Protein AF-A0A3D2V632-F1 (afdb_monomer_lite)

Radius of gyration: 20.16 Å; chains: 1; bounding box: 57×15×40 Å

Structure (mmCIF, N/CA/C/O backbone):
data_AF-A0A3D2V632-F1
#
_entry.id   AF-A0A3D2V632-F1
#
loop_
_atom_site.group_PDB
_atom_site.id
_atom_site.type_symbol
_atom_site.label_atom_id
_atom_site.label_alt_id
_atom_site.label_comp_id
_atom_site.label_asym_id
_atom_site.label_entity_id
_atom_site.label_seq_id
_atom_site.pdbx_PDB_ins_code
_atom_site.Cartn_x
_atom_site.Cartn_y
_atom_site.Cartn_z
_atom_site.occupancy
_atom_site.B_iso_or_equiv
_atom_site.auth_seq_id
_atom_site.auth_comp_id
_atom_site.auth_asym_id
_atom_site.auth_atom_id
_atom_site.pdbx_PDB_model_num
ATOM 1 N N . TRP A 1 1 ? 18.907 5.963 -20.013 1.00 81.12 1 TRP A N 1
ATOM 2 C CA . TRP A 1 1 ? 18.612 4.912 -21.004 1.00 81.12 1 TRP A CA 1
ATOM 3 C C . TRP A 1 1 ? 19.853 4.268 -21.624 1.00 81.12 1 TRP A C 1
ATOM 5 O O . TRP A 1 1 ? 19.731 3.138 -22.060 1.00 81.12 1 TRP A O 1
ATOM 15 N N . ASN A 1 2 ? 21.041 4.896 -21.614 1.00 89.06 2 ASN A N 1
ATOM 16 C CA . ASN A 1 2 ? 22.219 4.375 -22.341 1.00 89.06 2 ASN A CA 1
ATOM 17 C C . ASN A 1 2 ? 23.257 3.671 -21.441 1.00 89.06 2 ASN A C 1
ATOM 19 O O . ASN A 1 2 ? 24.433 3.612 -21.784 1.00 89.06 2 ASN A O 1
ATOM 23 N N . LEU A 1 3 ? 22.856 3.193 -20.259 1.00 95.19 3 LEU A N 1
ATOM 24 C CA . LEU A 1 3 ? 23.760 2.497 -19.341 1.00 95.19 3 LEU A CA 1
ATOM 25 C C . LEU A 1 3 ? 23.747 0.998 -19.681 1.00 95.19 3 LEU A C 1
ATOM 27 O O . LEU A 1 3 ? 22.693 0.379 -19.545 1.00 95.19 3 LEU A O 1
ATOM 31 N N . PRO A 1 4 ? 24.879 0.405 -20.101 1.00 91.25 4 PRO A N 1
ATOM 32 C CA . PRO A 1 4 ? 24.900 -0.922 -20.727 1.00 91.25 4 PRO A CA 1
ATOM 33 C C . PRO A 1 4 ? 24.500 -2.071 -19.789 1.00 91.25 4 PRO A C 1
ATOM 35 O O . PRO A 1 4 ? 24.087 -3.120 -20.264 1.00 91.25 4 PRO A O 1
ATOM 38 N N . ASN A 1 5 ? 24.576 -1.866 -18.470 1.00 96.38 5 ASN A N 1
ATOM 39 C CA . ASN A 1 5 ? 24.309 -2.889 -17.453 1.00 96.38 5 ASN A CA 1
ATOM 40 C C . ASN A 1 5 ? 23.180 -2.486 -16.488 1.00 96.38 5 ASN A C 1
ATOM 42 O O . ASN A 1 5 ? 23.164 -2.918 -15.337 1.00 96.38 5 ASN A O 1
ATOM 46 N N . VAL A 1 6 ? 22.268 -1.608 -16.918 1.00 97.06 6 VAL A N 1
ATOM 47 C CA . VAL A 1 6 ? 21.176 -1.108 -16.070 1.00 97.06 6 VAL A CA 1
ATOM 48 C C . VAL A 1 6 ? 19.832 -1.385 -16.723 1.00 97.06 6 VAL A C 1
ATOM 50 O O . VAL A 1 6 ? 19.536 -0.873 -17.801 1.00 97.06 6 VAL A O 1
ATOM 53 N N . LEU A 1 7 ? 18.985 -2.137 -16.018 1.00 93.75 7 LEU A N 1
ATOM 54 C CA . LEU A 1 7 ? 17.574 -2.252 -16.359 1.00 93.75 7 LEU A CA 1
ATOM 55 C C . LEU A 1 7 ? 16.820 -1.043 -15.798 1.00 93.75 7 LEU A C 1
ATOM 57 O O . LEU A 1 7 ? 16.855 -0.778 -14.598 1.00 93.75 7 LEU A O 1
ATOM 61 N N . ILE A 1 8 ? 16.124 -0.321 -16.671 1.00 92.44 8 ILE A N 1
ATOM 62 C CA . ILE A 1 8 ? 15.263 0.801 -16.296 1.00 92.44 8 ILE A CA 1
ATOM 63 C C . ILE A 1 8 ? 13.826 0.388 -16.584 1.00 92.44 8 ILE A C 1
ATOM 65 O O . ILE A 1 8 ? 13.476 0.110 -17.729 1.00 92.44 8 ILE A O 1
ATOM 69 N N . THR A 1 9 ? 12.985 0.379 -15.555 1.00 92.50 9 THR A N 1
ATOM 70 C CA . THR A 1 9 ? 11.540 0.193 -15.701 1.00 92.50 9 THR A CA 1
ATOM 71 C C . THR A 1 9 ? 10.832 1.514 -15.416 1.00 92.50 9 THR A C 1
ATOM 73 O O . THR A 1 9 ? 11.238 2.223 -14.490 1.00 92.50 9 THR A O 1
ATOM 76 N N . PRO A 1 10 ? 9.756 1.859 -16.143 1.00 91.19 10 PRO A N 1
ATOM 77 C CA . PRO A 1 10 ? 8.906 2.970 -15.736 1.00 91.19 10 PRO A CA 1
ATOM 78 C C . PRO A 1 10 ? 8.303 2.690 -14.350 1.00 91.19 10 PRO A C 1
ATOM 80 O O . PRO A 1 10 ? 8.329 1.557 -13.863 1.00 91.19 10 PRO A O 1
A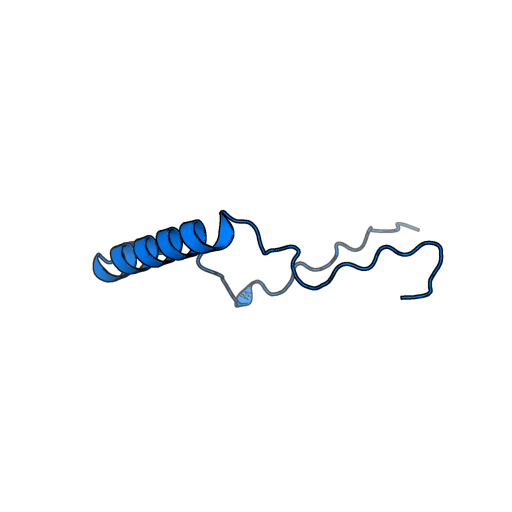TOM 83 N N . HIS A 1 11 ? 7.757 3.716 -13.695 1.00 91.75 11 HIS A N 1
ATOM 84 C CA . HIS A 1 11 ? 7.151 3.588 -12.366 1.00 91.75 11 HIS A CA 1
ATOM 85 C C . HIS A 1 11 ? 5.795 2.856 -12.424 1.00 91.75 11 HIS A C 1
ATOM 87 O O . HIS A 1 11 ? 4.735 3.429 -12.197 1.00 91.75 11 HIS A O 1
ATOM 93 N N . ILE A 1 12 ? 5.836 1.573 -12.784 1.00 92.44 12 ILE A N 1
ATOM 94 C CA . ILE A 1 12 ? 4.676 0.702 -13.001 1.00 92.44 12 ILE A CA 1
ATOM 95 C C . ILE A 1 12 ? 4.788 -0.621 -12.243 1.00 92.44 12 ILE A C 1
ATOM 97 O O . ILE A 1 12 ? 3.963 -1.503 -12.447 1.00 92.44 12 ILE A O 1
ATOM 101 N N . GLY A 1 13 ? 5.776 -0.777 -11.353 1.00 90.62 13 GLY A N 1
ATOM 102 C CA . GLY A 1 13 ? 5.976 -2.021 -10.596 1.00 90.62 13 GLY A CA 1
ATOM 103 C C . GLY A 1 13 ? 4.763 -2.436 -9.753 1.00 90.62 13 GLY A C 1
ATOM 104 O O . GLY A 1 13 ? 4.597 -3.610 -9.452 1.00 90.62 13 GLY A O 1
ATOM 105 N N . ALA A 1 14 ? 3.880 -1.488 -9.425 1.00 89.44 14 ALA A N 1
ATOM 106 C CA . ALA A 1 14 ? 2.629 -1.749 -8.720 1.00 89.44 14 ALA A CA 1
ATOM 107 C C . ALA A 1 14 ? 1.417 -1.989 -9.650 1.00 89.44 14 ALA A C 1
ATOM 109 O O . ALA A 1 14 ? 0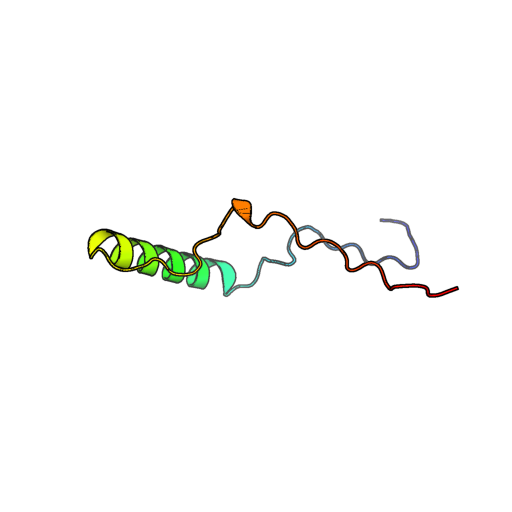.330 -2.273 -9.163 1.00 89.44 14 ALA A O 1
ATOM 110 N N . GLN A 1 15 ? 1.541 -1.875 -10.977 1.00 91.25 15 GLN A N 1
ATOM 111 C CA . GLN A 1 15 ? 0.408 -1.941 -11.919 1.00 91.25 15 GLN A CA 1
ATOM 112 C C . GLN A 1 15 ? -0.026 -3.382 -12.243 1.00 91.25 15 GLN A C 1
ATOM 114 O O . GLN A 1 15 ? -0.197 -3.758 -13.399 1.00 91.25 15 GLN A O 1
ATOM 119 N N . SER A 1 16 ? -0.217 -4.193 -11.205 1.00 92.75 16 SER A N 1
ATOM 120 C CA . SER A 1 16 ? -0.858 -5.502 -11.320 1.00 92.75 16 SER A CA 1
ATOM 121 C C . SER A 1 16 ? -2.325 -5.348 -11.730 1.00 92.75 16 SER A C 1
ATOM 123 O O . SER A 1 16 ? -3.010 -4.443 -11.245 1.00 92.75 16 SER A O 1
ATOM 125 N N . ALA A 1 17 ? -2.830 -6.276 -12.550 1.00 94.81 17 ALA A N 1
ATOM 126 C CA . ALA A 1 17 ? -4.255 -6.372 -12.881 1.00 94.81 17 ALA A CA 1
ATOM 127 C C . ALA A 1 17 ? -5.138 -6.527 -11.627 1.00 94.81 17 ALA A C 1
ATOM 129 O O . ALA A 1 17 ? -6.276 -6.068 -11.612 1.00 94.81 17 ALA A O 1
ATOM 130 N N . TYR A 1 18 ? -4.584 -7.104 -10.558 1.00 95.50 18 TYR A N 1
ATOM 131 C CA . TYR A 1 18 ? -5.269 -7.308 -9.282 1.00 95.50 18 TYR A CA 1
ATOM 132 C C . TYR A 1 18 ? -5.224 -6.075 -8.370 1.00 95.50 18 TYR A C 1
ATOM 134 O O . TYR A 1 18 ? -6.068 -5.925 -7.497 1.00 95.50 18 TYR A O 1
ATOM 142 N N . ARG A 1 19 ? -4.288 -5.133 -8.587 1.00 95.12 19 ARG A N 1
ATOM 143 C CA . ARG A 1 19 ? -4.089 -4.005 -7.657 1.00 95.12 19 ARG A CA 1
ATOM 144 C C . ARG A 1 19 ? -5.372 -3.199 -7.468 1.00 95.12 19 ARG A C 1
ATOM 146 O O . ARG A 1 19 ? -5.720 -2.858 -6.343 1.00 95.12 19 ARG A O 1
ATOM 153 N N . VAL A 1 20 ? -6.021 -2.817 -8.566 1.00 96.06 20 VAL A N 1
ATOM 154 C CA . VAL A 1 20 ? -7.217 -1.964 -8.523 1.00 96.06 20 VAL A CA 1
ATOM 155 C C . VAL A 1 20 ? -8.388 -2.655 -7.818 1.00 96.06 20 VAL A C 1
ATOM 157 O O 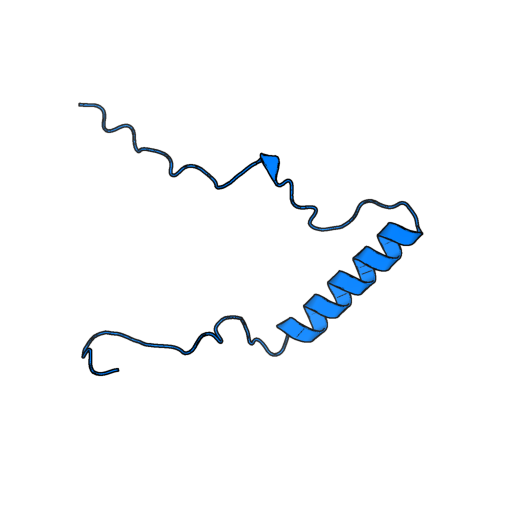. VAL A 1 20 ? -8.858 -2.065 -6.844 1.00 96.06 20 VAL A O 1
ATOM 160 N N . PRO A 1 21 ? -8.853 -3.848 -8.245 1.00 97.38 21 PRO A N 1
ATOM 161 C CA . PRO A 1 21 ? -9.974 -4.510 -7.578 1.00 97.38 21 PRO A CA 1
ATOM 162 C C . PRO A 1 21 ? -9.683 -4.779 -6.097 1.00 97.38 21 PRO A C 1
ATOM 164 O O . PRO A 1 21 ? -10.468 -4.356 -5.254 1.00 97.38 21 PRO A O 1
ATOM 167 N N . ASP A 1 22 ? -8.509 -5.319 -5.759 1.00 97.00 22 ASP A N 1
ATOM 168 C CA . ASP A 1 22 ? -8.164 -5.643 -4.368 1.00 97.00 22 ASP A CA 1
ATOM 169 C C . ASP A 1 22 ? -8.126 -4.393 -3.472 1.00 97.00 22 ASP A C 1
ATOM 171 O O . ASP A 1 22 ? -8.570 -4.419 -2.324 1.00 97.00 22 ASP A O 1
ATOM 175 N N . THR A 1 23 ? -7.621 -3.265 -3.992 1.00 96.88 23 THR A N 1
ATOM 176 C CA . THR A 1 23 ? -7.587 -1.998 -3.237 1.00 96.88 23 THR A CA 1
ATOM 177 C C . THR A 1 23 ? -8.995 -1.454 -2.998 1.00 96.88 23 THR A C 1
ATOM 179 O O . THR A 1 23 ? -9.268 -0.902 -1.929 1.00 96.88 23 THR A O 1
ATOM 182 N N . ILE A 1 24 ? -9.889 -1.590 -3.982 1.00 98.25 24 ILE A N 1
ATOM 183 C CA . ILE A 1 24 ? -11.286 -1.163 -3.856 1.00 98.25 24 ILE A CA 1
ATOM 184 C C . ILE A 1 24 ? -11.995 -2.028 -2.816 1.00 98.25 24 ILE A C 1
ATOM 186 O O . ILE A 1 24 ? -12.592 -1.480 -1.889 1.00 98.25 24 ILE A O 1
ATOM 190 N N . ASP A 1 25 ? -11.870 -3.350 -2.913 1.00 98.44 25 ASP A N 1
ATOM 191 C CA . ASP A 1 25 ? -12.497 -4.287 -1.980 1.00 98.44 25 ASP A CA 1
ATOM 192 C C . ASP A 1 25 ? -12.023 -4.049 -0.542 1.00 98.44 25 ASP A C 1
ATOM 194 O O . ASP A 1 25 ? -12.837 -3.954 0.383 1.00 98.44 25 ASP A O 1
ATOM 198 N N . PHE A 1 26 ? -10.715 -3.851 -0.363 1.00 98.25 26 PHE A N 1
ATOM 199 C CA . PHE A 1 26 ? -10.111 -3.484 0.915 1.00 98.25 26 PHE A CA 1
ATOM 200 C C . PHE A 1 26 ? -10.665 -2.162 1.473 1.00 98.25 26 PHE A C 1
ATOM 202 O O . PHE A 1 26 ? -10.992 -2.060 2.659 1.00 98.25 26 PHE A O 1
ATOM 209 N N . GLY A 1 27 ? -10.798 -1.138 0.625 1.00 98.31 27 GLY A N 1
ATOM 210 C CA . GLY A 1 27 ? -11.370 0.151 1.011 1.00 98.31 27 GLY A CA 1
ATOM 211 C C . GLY A 1 27 ? -12.837 0.033 1.430 1.00 98.31 27 GLY A C 1
ATOM 212 O O . GLY A 1 27 ? -13.227 0.547 2.479 1.00 98.31 27 GLY A O 1
ATOM 213 N N . CYS A 1 28 ? -13.640 -0.692 0.650 1.00 98.69 28 CYS A N 1
ATOM 214 C CA . CYS A 1 28 ? -15.041 -0.957 0.962 1.00 98.69 28 CYS A CA 1
ATOM 215 C C . CYS A 1 28 ? -15.208 -1.692 2.295 1.00 98.69 28 CYS A C 1
ATOM 217 O O . CYS A 1 28 ? -16.100 -1.346 3.069 1.00 98.69 28 CYS A O 1
ATOM 219 N N . GLU A 1 29 ? -14.346 -2.663 2.596 1.00 98.69 29 GLU A N 1
ATOM 220 C CA . GLU A 1 29 ? -14.375 -3.366 3.879 1.00 98.69 29 GLU A CA 1
ATOM 221 C C . GLU A 1 29 ? -14.098 -2.432 5.060 1.00 98.69 29 GLU A C 1
ATOM 223 O O . GLU A 1 29 ? -14.827 -2.445 6.052 1.00 98.69 29 GLU A O 1
ATOM 228 N N . ASN A 1 30 ? -13.114 -1.544 4.933 1.00 98.62 30 ASN A N 1
ATOM 229 C CA . ASN A 1 30 ? -12.837 -0.549 5.965 1.00 98.62 30 ASN A CA 1
ATOM 230 C C . ASN A 1 30 ? -13.981 0.454 6.161 1.00 98.62 30 ASN A C 1
ATOM 232 O O . ASN A 1 30 ? -14.256 0.845 7.294 1.00 98.62 30 ASN A O 1
ATOM 236 N N . ILE A 1 31 ? -14.699 0.828 5.098 1.00 98.69 31 ILE A N 1
ATOM 237 C CA . ILE A 1 31 ? -15.899 1.671 5.214 1.00 98.69 31 ILE A CA 1
ATOM 238 C C . ILE A 1 31 ? -16.998 0.945 6.005 1.00 98.69 31 ILE A C 1
ATOM 240 O O . ILE A 1 31 ? -17.579 1.531 6.918 1.00 98.69 31 ILE A O 1
ATOM 244 N N . ARG A 1 32 ? -17.267 -0.336 5.711 1.00 98.75 32 ARG A N 1
ATOM 245 C CA . ARG A 1 32 ? -18.257 -1.133 6.464 1.00 98.75 32 ARG A CA 1
ATOM 246 C C . ARG A 1 32 ? -17.876 -1.260 7.941 1.00 98.75 32 ARG A C 1
ATOM 248 O O . ARG A 1 32 ? -18.729 -1.087 8.814 1.00 98.75 32 ARG A O 1
ATOM 255 N N . ARG A 1 33 ? -16.597 -1.518 8.228 1.00 98.62 33 ARG A N 1
ATOM 256 C CA . ARG A 1 33 ? -16.062 -1.596 9.597 1.00 98.62 33 ARG A CA 1
ATOM 257 C C . ARG A 1 33 ? -16.224 -0.281 10.344 1.00 98.62 33 ARG A C 1
ATOM 259 O O . ARG A 1 33 ? -16.772 -0.274 11.440 1.00 98.62 33 ARG A O 1
ATOM 266 N N . TYR A 1 34 ? -15.856 0.833 9.713 1.00 98.44 34 TYR A N 1
ATOM 267 C CA . TYR A 1 34 ? -16.019 2.165 10.291 1.00 98.44 34 TYR A CA 1
ATOM 268 C C . TYR A 1 34 ? -17.472 2.445 10.692 1.00 98.44 34 TYR A C 1
ATOM 270 O O . TYR A 1 34 ? -17.743 2.830 11.828 1.00 98.44 34 TYR A O 1
ATOM 278 N N . LEU A 1 35 ? -18.416 2.199 9.779 1.00 98.69 35 LEU A N 1
ATOM 279 C CA . LEU A 1 35 ? -19.840 2.456 10.014 1.00 98.69 35 LEU A CA 1
ATOM 280 C C . LEU A 1 35 ? -20.447 1.552 11.096 1.00 98.69 35 LEU A C 1
ATOM 282 O O . LEU A 1 35 ? -21.430 1.933 11.725 1.00 98.69 35 LEU A O 1
ATOM 286 N N . SER A 1 36 ? -19.871 0.371 11.323 1.00 98.56 36 SER A N 1
ATOM 287 C CA . SER A 1 36 ? -20.309 -0.578 12.354 1.00 98.56 36 SER A CA 1
ATOM 288 C C . SER A 1 36 ? -19.546 -0.450 13.678 1.00 98.56 36 SER A C 1
ATOM 290 O O . SER A 1 36 ? -19.779 -1.239 14.591 1.00 98.56 36 SER A O 1
ATOM 292 N N . GLY A 1 37 ? -18.642 0.528 13.804 1.00 98.31 37 GLY A N 1
ATOM 293 C CA . GLY A 1 37 ? -17.818 0.711 15.002 1.00 98.31 37 GLY A CA 1
ATOM 294 C C . GLY A 1 37 ? -16.757 -0.377 15.203 1.00 98.31 37 GLY A C 1
ATOM 295 O O . GLY A 1 37 ? -16.240 -0.534 16.306 1.00 98.31 37 GLY A O 1
ATOM 296 N N . GLN A 1 38 ? -16.441 -1.141 14.158 1.00 98.62 38 GLN A N 1
ATOM 297 C CA . GLN A 1 38 ? -15.394 -2.156 14.176 1.00 98.62 38 GLN A CA 1
ATOM 298 C C . GLN A 1 38 ? -14.019 -1.543 13.901 1.00 98.62 38 GLN A C 1
ATOM 300 O O . GLN A 1 38 ? -13.884 -0.506 13.248 1.00 98.62 38 GLN A O 1
ATOM 305 N N . GLU A 1 39 ? -12.977 -2.232 14.360 1.00 97.50 39 GLU A N 1
ATOM 306 C CA . GLU A 1 39 ? -11.598 -1.846 14.081 1.00 97.50 39 GLU A CA 1
ATOM 307 C C . GLU A 1 39 ? -11.275 -1.960 12.581 1.00 97.50 39 GLU A C 1
ATOM 309 O O . GLU A 1 39 ? -11.611 -2.950 11.914 1.00 97.50 39 GLU A O 1
ATOM 314 N N . LEU A 1 40 ? -10.599 -0.933 12.058 1.00 98.38 40 LEU A N 1
ATOM 315 C CA . LEU A 1 40 ? -10.142 -0.879 10.674 1.00 98.38 40 LEU A CA 1
ATOM 316 C C . LEU A 1 40 ? -8.974 -1.845 10.449 1.00 98.38 40 LEU A C 1
ATOM 318 O O . LEU A 1 40 ? -8.124 -2.054 11.309 1.00 98.38 40 LEU A O 1
ATOM 322 N N . ILE A 1 41 ? -8.895 -2.401 9.250 1.00 97.81 41 ILE A N 1
ATOM 323 C CA . ILE A 1 41 ? -7.769 -3.216 8.809 1.00 97.81 41 ILE A CA 1
ATOM 324 C C . ILE A 1 41 ? -6.627 -2.289 8.371 1.00 97.81 41 ILE A C 1
ATOM 326 O O . ILE A 1 41 ? -6.863 -1.291 7.687 1.00 97.81 41 ILE A O 1
ATOM 330 N N . ASN A 1 42 ? -5.385 -2.671 8.695 1.00 95.75 42 ASN A N 1
ATOM 331 C CA . ASN A 1 42 ? -4.152 -1.979 8.293 1.00 95.75 42 ASN A CA 1
ATOM 332 C C . ASN A 1 42 ? -4.055 -0.528 8.811 1.00 95.75 42 ASN A C 1
ATOM 334 O O . ASN A 1 42 ? -3.674 0.387 8.077 1.00 95.75 42 ASN A O 1
ATOM 338 N N . VAL A 1 43 ? -4.417 -0.302 10.079 1.00 94.31 43 VAL A N 1
ATOM 339 C CA . VAL A 1 43 ? -4.222 0.998 10.740 1.00 94.31 43 VAL A CA 1
ATOM 340 C C . VAL A 1 43 ? -2.726 1.283 10.868 1.00 94.31 43 VAL A C 1
ATOM 342 O O . VAL A 1 43 ? -1.983 0.529 11.491 1.00 94.31 43 VAL A O 1
ATOM 345 N N . VAL A 1 44 ? -2.282 2.397 10.288 1.00 91.62 44 VAL A N 1
ATOM 346 C CA . VAL A 1 44 ? -0.879 2.822 10.337 1.00 91.62 44 VAL A CA 1
ATOM 347 C C . VAL A 1 44 ? -0.649 3.725 11.546 1.00 91.62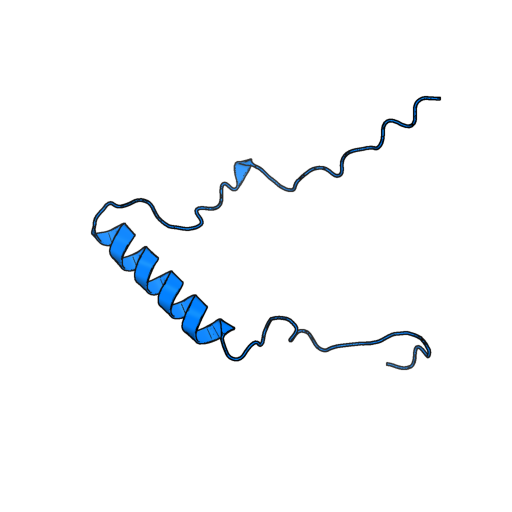 44 VAL A C 1
ATOM 349 O O . VAL A 1 44 ? -1.151 4.852 11.584 1.00 91.62 44 VAL A O 1
ATOM 352 N N . ASP A 1 45 ? 0.168 3.272 12.498 1.00 91.44 45 ASP A N 1
ATOM 353 C CA . ASP A 1 45 ? 0.675 4.136 13.565 1.00 91.44 45 ASP A CA 1
ATOM 354 C C . ASP A 1 45 ? 1.836 5.001 13.054 1.00 91.44 45 ASP A C 1
ATOM 356 O O . ASP A 1 45 ? 2.970 4.552 12.879 1.00 91.44 45 ASP A O 1
ATOM 360 N N . LYS A 1 46 ? 1.551 6.288 12.840 1.00 87.75 46 LYS A N 1
ATOM 361 C CA . LYS A 1 46 ? 2.531 7.266 12.350 1.00 87.75 46 LYS A CA 1
ATOM 362 C C . LYS A 1 46 ? 3.607 7.627 13.382 1.00 87.75 46 LYS A C 1
ATOM 364 O O . LYS A 1 46 ? 4.588 8.265 13.008 1.00 87.75 46 LYS A O 1
ATOM 369 N N . LYS A 1 47 ? 3.452 7.243 14.654 1.00 91.00 47 LYS A N 1
ATOM 370 C CA . LYS A 1 47 ? 4.454 7.481 15.706 1.00 91.00 47 LYS A CA 1
ATOM 371 C C . LYS A 1 47 ? 5.610 6.486 15.656 1.00 91.00 47 LYS A C 1
ATOM 373 O O . LYS A 1 47 ? 6.688 6.813 16.140 1.00 91.00 47 LYS A O 1
ATOM 378 N N . LEU A 1 48 ? 5.408 5.310 15.052 1.00 87.19 48 LEU A N 1
ATOM 379 C CA . LEU A 1 48 ? 6.452 4.288 14.917 1.00 87.19 48 LEU A CA 1
ATOM 380 C C . LEU A 1 48 ? 7.628 4.754 14.043 1.00 87.19 48 LEU A C 1
ATOM 382 O O . LEU A 1 48 ? 8.736 4.241 14.185 1.00 87.19 48 LEU A O 1
ATOM 386 N N . GLY A 1 49 ? 7.412 5.752 13.179 1.00 84.25 49 GLY A N 1
ATOM 387 C CA . GLY A 1 49 ? 8.444 6.274 12.288 1.00 84.25 49 GLY A CA 1
ATOM 388 C C . GLY A 1 49 ? 8.949 5.221 11.297 1.00 84.25 49 GLY A C 1
ATOM 389 O O . GLY A 1 49 ? 8.278 4.229 11.013 1.00 84.25 49 GLY A O 1
ATOM 390 N N . PHE A 1 50 ? 10.136 5.448 10.735 1.00 83.62 50 PHE A N 1
ATOM 391 C CA . PHE A 1 50 ? 10.797 4.449 9.897 1.00 83.62 50 PHE A CA 1
ATOM 392 C C . PHE A 1 50 ? 11.623 3.503 10.771 1.00 83.62 50 PHE A C 1
ATOM 394 O O . PHE A 1 50 ? 12.288 3.980 11.696 1.00 83.62 50 PHE A O 1
ATOM 401 N N . PRO A 1 51 ? 11.648 2.190 10.472 1.00 79.44 51 PRO A N 1
ATOM 402 C CA . PRO A 1 51 ? 12.545 1.280 11.164 1.00 79.44 51 PRO A CA 1
ATOM 403 C C . PRO A 1 51 ? 13.977 1.797 11.024 1.00 79.44 51 PRO A C 1
ATOM 405 O O . PRO A 1 51 ? 14.461 2.060 9.918 1.00 79.44 51 PRO A O 1
ATOM 408 N N . THR A 1 52 ? 14.661 1.976 12.152 1.00 79.31 52 THR A N 1
ATOM 409 C CA . THR A 1 52 ? 16.074 2.332 12.129 1.00 79.31 52 THR A CA 1
ATOM 410 C C . THR A 1 52 ? 16.842 1.150 11.554 1.00 79.31 52 THR A C 1
ATOM 412 O O . THR A 1 52 ? 16.627 -0.005 11.930 1.00 79.31 52 THR A O 1
ATOM 415 N N . ARG A 1 53 ? 17.743 1.415 10.603 1.00 79.69 53 ARG A N 1
ATOM 416 C CA . ARG A 1 53 ? 18.671 0.384 10.140 1.00 79.69 53 ARG A CA 1
ATOM 417 C C . ARG A 1 53 ? 19.450 -0.088 11.364 1.00 79.69 53 ARG A C 1
ATOM 419 O O . ARG A 1 53 ? 20.164 0.715 11.965 1.00 79.69 53 ARG A O 1
ATOM 426 N N . HIS A 1 54 ? 19.309 -1.361 11.731 1.00 72.50 54 HIS A N 1
ATOM 427 C CA . HIS A 1 54 ? 20.109 -1.949 12.799 1.00 72.50 54 HIS A CA 1
ATOM 428 C C . HIS A 1 54 ? 21.583 -1.700 12.451 1.00 72.50 54 HIS A C 1
ATOM 430 O O . HIS A 1 54 ? 22.053 -2.123 11.389 1.00 72.50 54 HIS A O 1
ATOM 436 N N . LYS A 1 55 ? 22.302 -0.945 13.289 1.00 66.25 55 LYS A N 1
ATOM 437 C CA . LYS A 1 55 ? 23.757 -0.878 13.166 1.00 66.25 55 LYS A CA 1
ATOM 438 C C . LYS A 1 55 ? 24.247 -2.268 13.546 1.00 66.25 55 LYS A C 1
ATOM 440 O O . LYS A 1 55 ? 23.983 -2.719 14.656 1.00 66.25 55 LYS A O 1
ATOM 445 N N . LEU A 1 56 ? 24.899 -2.966 12.620 1.00 65.00 56 LEU A N 1
ATOM 446 C CA . LEU A 1 56 ? 25.692 -4.128 13.000 1.00 65.00 56 LEU A CA 1
ATOM 447 C C . LEU A 1 56 ? 26.691 -3.622 14.044 1.00 65.00 56 LEU A C 1
ATOM 449 O O . LEU A 1 56 ? 27.426 -2.669 13.775 1.00 65.00 56 LEU A O 1
ATOM 453 N N . ASN A 1 57 ? 26.645 -4.189 15.249 1.00 56.53 57 ASN A N 1
ATOM 454 C CA . ASN A 1 57 ? 27.676 -3.975 16.251 1.00 5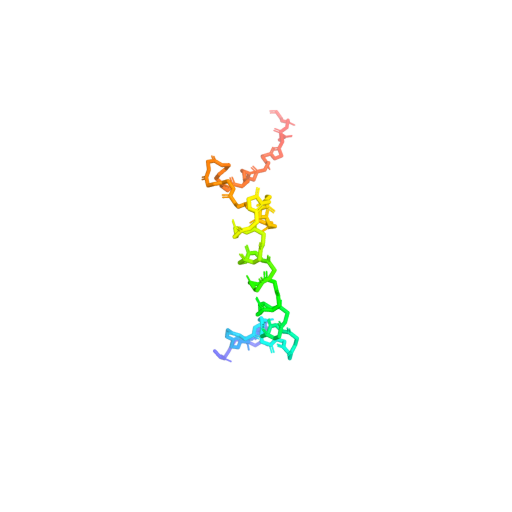6.53 57 ASN A CA 1
ATOM 455 C C . ASN A 1 57 ? 28.970 -4.548 15.674 1.00 56.53 57 ASN A C 1
ATOM 457 O O . ASN A 1 57 ? 29.249 -5.735 15.821 1.00 56.53 57 ASN A O 1
ATOM 461 N N . ASN A 1 58 ? 29.746 -3.713 14.986 1.00 52.56 58 ASN A N 1
ATOM 462 C CA . ASN A 1 58 ? 31.132 -4.018 14.685 1.00 52.56 58 ASN A CA 1
ATOM 463 C C . ASN A 1 58 ? 31.894 -3.849 15.996 1.00 52.56 58 ASN A C 1
ATOM 465 O O . ASN A 1 58 ? 32.431 -2.780 16.273 1.00 52.56 58 ASN A O 1
ATOM 469 N N . GLY A 1 59 ? 31.845 -4.890 16.826 1.00 56.88 59 GLY A N 1
ATOM 470 C CA . GLY A 1 59 ? 32.773 -5.055 17.928 1.00 56.88 59 GLY A CA 1
ATOM 471 C C . GLY A 1 59 ? 34.181 -5.146 17.356 1.00 56.88 59 GLY A C 1
ATOM 472 O O . GLY A 1 59 ? 34.571 -6.190 16.836 1.00 56.88 59 GLY A O 1
ATOM 473 N N . VAL A 1 60 ? 34.890 -4.024 17.426 1.00 46.06 60 VAL A N 1
ATOM 474 C CA . VAL A 1 60 ? 36.344 -3.938 17.550 1.00 46.06 60 VAL A CA 1
ATOM 475 C C . VAL A 1 60 ? 36.604 -3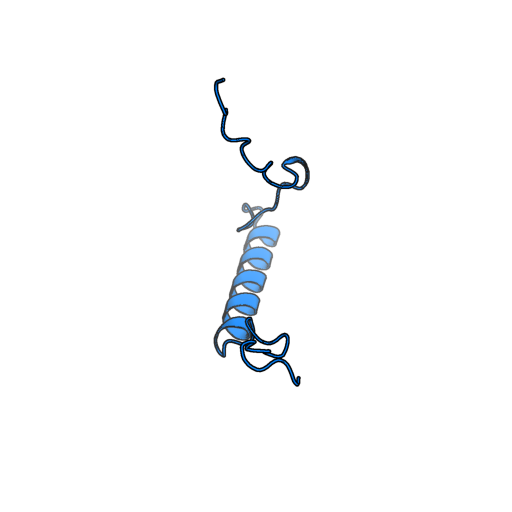.010 18.724 1.00 46.06 60 VAL A C 1
ATOM 477 O O . VAL A 1 60 ? 35.959 -1.936 18.753 1.00 46.06 60 VAL A O 1
#

Foldseek 3Di:
DPDPPDDDDPPCPQVDPVNVVVVVVLVVVQVVCVVVVHDHPPDDDCVVPDPDDPDDPPDD

Secondary structure (DSSP, 8-state):
---TT-----S-TT--TTHHHHHHHHHHHHHHHHHTTPPPTT---TTS-SPPPPPP----

Sequence (60 aa):
WNLPNVLITPHIGAQSAYRVPDTIDFGCENIRRYLSGQELINVVDKKLGFPTRHKLNNGV

pLDDT: mean 89.56, std 12.45, range [46.06, 98.75]